Protein AF-A0A3R7W2E5-F1 (afdb_monomer_lite)

Radius of gyration: 15.4 Å; chains: 1; bounding box: 37×18×52 Å

Sequence (101 aa):
ICSNYLQFLWTGSSLFGGLSGVIYGLIGYCMILEMDASYDRYQLPSGLYLFMIVWLILGFMGILELFGFGSVANFAHLGGLVSGIFFAIIYKKIYARFKID

Secondary structure (DSSP, 8-state):
-HHHHHHHHHH-S-----SHHHHHHHHHHHHHHHTSTT---S---HHHHHHHHHHHHHHHTTHHHHTT--S--HHHHHHHHHHHHHHHHHHHHHHHHH---

pLDDT: mean 89.8, std 8.74, range [51.31, 97.81]

Structure (mmCIF, N/CA/C/O backbone):
data_AF-A0A3R7W2E5-F1
#
_entry.id   AF-A0A3R7W2E5-F1
#
loop_
_atom_site.group_PDB
_atom_site.id
_atom_site.type_symbol
_atom_site.label_atom_id
_atom_site.label_alt_id
_atom_site.label_comp_id
_atom_site.label_asym_id
_atom_site.label_entity_id
_atom_site.label_seq_id
_atom_site.pdbx_PDB_ins_code
_atom_site.Cartn_x
_atom_site.Cartn_y
_atom_site.Cartn_z
_atom_site.occupancy
_atom_site.B_iso_or_equiv
_atom_site.auth_seq_id
_atom_site.auth_comp_id
_atom_site.auth_asym_id
_atom_site.auth_atom_id
_atom_site.pdbx_PDB_model_num
ATOM 1 N N . ILE A 1 1 ? 9.072 4.780 1.967 1.00 77.19 1 ILE A N 1
ATOM 2 C CA . ILE A 1 1 ? 10.476 4.292 1.983 1.00 77.19 1 ILE A CA 1
ATOM 3 C C . ILE A 1 1 ? 10.525 2.804 1.653 1.00 77.19 1 ILE A C 1
ATOM 5 O O . ILE A 1 1 ? 11.125 2.462 0.644 1.00 77.19 1 ILE A O 1
ATOM 9 N N . CYS A 1 2 ? 9.842 1.941 2.419 1.00 86.31 2 CYS A N 1
ATOM 10 C CA . CYS A 1 2 ? 9.824 0.488 2.191 1.00 86.31 2 CYS A CA 1
ATOM 11 C C . CYS A 1 2 ? 9.452 0.083 0.752 1.00 86.31 2 CYS A C 1
ATOM 13 O O . CYS A 1 2 ? 10.102 -0.789 0.191 1.00 86.31 2 CYS A O 1
ATOM 15 N N . SER A 1 3 ? 8.479 0.760 0.129 1.00 89.00 3 SER A N 1
ATOM 16 C CA . SER A 1 3 ? 8.093 0.549 -1.276 1.00 89.00 3 SER A CA 1
ATOM 17 C C . SER A 1 3 ? 9.274 0.685 -2.246 1.00 89.00 3 SER A C 1
ATOM 19 O O . SER A 1 3 ? 9.652 -0.262 -2.926 1.00 89.00 3 SER A O 1
ATOM 21 N N . ASN A 1 4 ? 9.896 1.862 -2.281 1.00 90.38 4 ASN A N 1
ATOM 22 C CA . ASN A 1 4 ? 10.972 2.169 -3.222 1.00 90.38 4 ASN A CA 1
ATOM 23 C C . ASN A 1 4 ? 12.229 1.346 -2.919 1.00 90.38 4 ASN A C 1
ATOM 25 O O . ASN A 1 4 ? 12.958 0.986 -3.836 1.00 90.38 4 ASN A O 1
ATOM 29 N N . TYR A 1 5 ? 12.452 1.005 -1.647 1.00 89.56 5 TYR A N 1
ATOM 30 C CA . TYR A 1 5 ? 13.522 0.095 -1.260 1.00 89.56 5 TYR A CA 1
ATOM 31 C C . TYR A 1 5 ? 13.297 -1.318 -1.816 1.00 89.56 5 TYR A C 1
ATOM 33 O O . TYR A 1 5 ? 14.219 -1.896 -2.381 1.00 89.56 5 TYR A O 1
ATOM 41 N N . LEU A 1 6 ? 12.070 -1.851 -1.744 1.00 89.88 6 LEU A N 1
ATOM 42 C CA . LEU A 1 6 ? 11.756 -3.165 -2.315 1.00 89.88 6 LEU A CA 1
ATOM 43 C C . LEU A 1 6 ? 11.929 -3.184 -3.842 1.00 89.88 6 LEU A C 1
ATOM 45 O O . LEU A 1 6 ? 12.467 -4.143 -4.389 1.00 89.88 6 LEU A O 1
ATOM 49 N N . GLN A 1 7 ? 11.540 -2.102 -4.523 1.00 93.12 7 GLN A N 1
ATOM 50 C CA . GLN A 1 7 ? 11.789 -1.942 -5.957 1.00 93.12 7 GLN A CA 1
ATOM 51 C C . GLN A 1 7 ? 13.283 -1.944 -6.289 1.00 93.12 7 GLN A C 1
ATOM 53 O O . GLN A 1 7 ? 13.702 -2.668 -7.194 1.00 93.12 7 GLN A O 1
ATOM 58 N N . PHE A 1 8 ? 14.083 -1.177 -5.544 1.00 91.88 8 PHE A N 1
ATOM 59 C CA . PHE A 1 8 ? 15.534 -1.138 -5.722 1.00 91.88 8 PHE A CA 1
ATOM 60 C C . PHE A 1 8 ? 16.171 -2.517 -5.520 1.00 91.88 8 PHE A C 1
ATOM 62 O O . PHE A 1 8 ? 16.997 -2.932 -6.325 1.00 91.88 8 PHE A O 1
ATOM 69 N N . LEU A 1 9 ? 15.757 -3.256 -4.486 1.00 92.94 9 LEU A N 1
ATOM 70 C CA . LEU A 1 9 ? 16.299 -4.586 -4.205 1.00 92.94 9 LEU A CA 1
ATOM 71 C C . LEU A 1 9 ? 16.061 -5.582 -5.346 1.00 92.94 9 LEU A C 1
ATOM 73 O O . LEU A 1 9 ? 16.932 -6.404 -5.615 1.00 92.94 9 LEU A O 1
ATOM 77 N N . TRP A 1 10 ? 14.903 -5.517 -6.011 1.00 90.69 10 TRP A N 1
ATOM 78 C CA . TRP A 1 10 ? 14.541 -6.504 -7.034 1.00 90.69 10 TRP A CA 1
ATOM 79 C C . TRP A 1 10 ? 14.944 -6.109 -8.457 1.00 90.69 10 TRP A C 1
ATOM 81 O O . TRP A 1 10 ? 15.167 -6.972 -9.301 1.00 90.6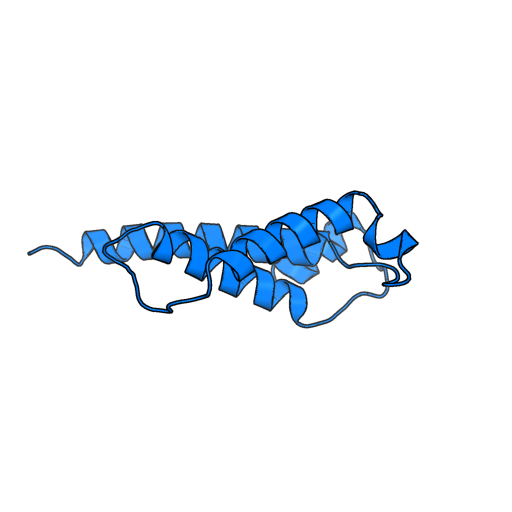9 10 TRP A O 1
ATOM 91 N N . THR A 1 11 ? 15.021 -4.808 -8.742 1.00 89.19 11 THR A N 1
ATOM 92 C CA . THR A 1 11 ? 15.287 -4.293 -10.101 1.00 89.19 11 THR A CA 1
ATOM 93 C C . THR A 1 11 ? 16.608 -3.538 -10.224 1.00 89.19 11 THR A C 1
ATOM 95 O O . THR A 1 11 ? 16.965 -3.095 -11.315 1.00 89.19 11 THR A O 1
ATOM 98 N N . GLY A 1 12 ? 17.351 -3.399 -9.124 1.00 86.12 12 GLY A N 1
ATOM 99 C CA . GLY A 1 12 ? 18.605 -2.659 -9.070 1.00 86.12 12 GLY A CA 1
ATOM 100 C C . GLY A 1 12 ? 18.427 -1.157 -9.299 1.00 86.12 12 GLY A C 1
ATOM 101 O O . GLY A 1 12 ? 17.363 -0.579 -9.067 1.00 86.12 12 GLY A O 1
ATOM 102 N N . SER A 1 13 ? 19.495 -0.522 -9.780 1.00 77.94 13 SER A N 1
ATOM 103 C CA . SER A 1 13 ? 19.625 0.922 -10.034 1.00 77.94 13 SER A CA 1
ATOM 104 C C . SER A 1 13 ? 18.852 1.418 -11.269 1.00 77.94 13 SER A C 1
ATOM 106 O O . SER A 1 13 ? 19.343 2.271 -12.007 1.00 77.94 13 SER A O 1
ATOM 108 N N . SER A 1 14 ? 17.673 0.861 -11.545 1.00 78.69 14 SER A N 1
ATOM 109 C CA . SER A 1 14 ? 16.818 1.318 -12.644 1.00 78.69 14 SER A CA 1
ATOM 110 C C . SER A 1 14 ? 16.192 2.686 -12.327 1.00 78.69 14 SER A C 1
ATOM 112 O O . SER A 1 14 ? 16.039 3.063 -11.164 1.00 78.69 14 SER A O 1
ATOM 114 N N . LEU A 1 15 ? 15.845 3.464 -13.358 1.00 84.81 15 LEU A N 1
ATOM 115 C CA . LEU A 1 15 ? 15.170 4.748 -13.170 1.00 84.81 15 LEU A CA 1
ATOM 116 C C . LEU A 1 15 ? 13.694 4.490 -12.826 1.00 84.81 15 LEU A C 1
ATOM 118 O O . LEU A 1 15 ? 12.887 4.192 -13.703 1.00 84.81 15 LEU A O 1
ATOM 122 N N . PHE A 1 16 ? 13.343 4.593 -11.547 1.00 88.69 16 PHE A N 1
ATOM 123 C CA . PHE A 1 16 ? 11.967 4.482 -11.066 1.00 88.69 16 PHE A CA 1
ATOM 124 C C . PHE A 1 16 ? 11.683 5.551 -10.009 1.00 88.69 16 PHE A C 1
ATOM 126 O O . PHE A 1 16 ? 12.585 6.088 -9.367 1.00 88.69 16 PHE A O 1
ATOM 133 N N . GLY A 1 17 ? 10.408 5.859 -9.796 1.00 84.00 17 GLY A N 1
ATOM 134 C CA . GLY A 1 17 ? 10.009 6.824 -8.782 1.00 84.00 17 G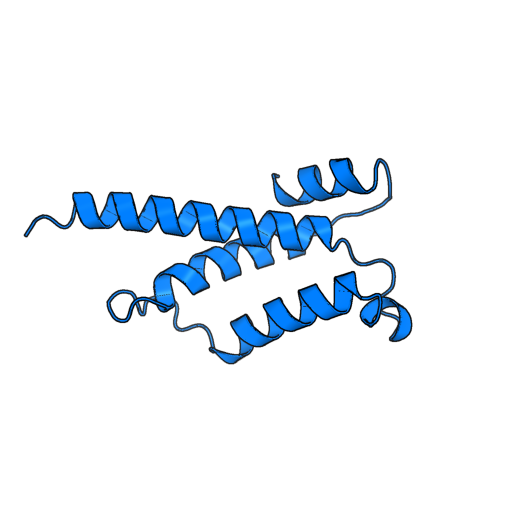LY A CA 1
ATOM 135 C C . GLY A 1 17 ? 8.520 7.125 -8.816 1.00 84.00 17 GLY A C 1
ATOM 136 O O . GLY A 1 17 ? 7.802 6.707 -9.721 1.00 84.00 17 GLY A O 1
ATOM 137 N N . GLY A 1 18 ? 8.056 7.849 -7.801 1.00 88.12 18 GLY A N 1
ATOM 138 C CA . GLY A 1 18 ? 6.666 8.278 -7.679 1.00 88.12 18 GLY A CA 1
ATOM 139 C C . GLY A 1 18 ? 6.036 7.936 -6.331 1.00 88.12 18 GLY A C 1
ATOM 140 O O . GLY A 1 18 ? 6.636 7.283 -5.475 1.00 88.12 18 GLY A O 1
ATOM 141 N N . LEU A 1 19 ? 4.799 8.405 -6.149 1.00 92.81 19 LEU A N 1
ATOM 142 C CA . LEU A 1 19 ? 4.025 8.253 -4.910 1.00 92.81 19 LEU A CA 1
ATOM 143 C C . LEU A 1 19 ? 3.113 7.020 -4.906 1.00 92.81 19 LEU A C 1
ATOM 145 O O . LEU A 1 19 ? 2.533 6.691 -3.877 1.00 92.81 19 LEU A O 1
ATOM 149 N N . SER A 1 20 ? 2.990 6.310 -6.027 1.00 94.56 20 SER A N 1
ATOM 150 C CA . SER A 1 20 ? 2.051 5.191 -6.174 1.00 94.56 20 SER A CA 1
ATOM 151 C C . SER A 1 20 ? 2.301 4.063 -5.166 1.00 94.56 20 SER A C 1
ATOM 153 O O . SER A 1 20 ? 1.348 3.533 -4.608 1.00 94.56 20 SER A O 1
ATOM 155 N N . GLY A 1 21 ? 3.557 3.766 -4.813 1.00 95.81 21 GLY A N 1
ATOM 156 C CA . GLY A 1 21 ? 3.861 2.824 -3.725 1.00 95.81 21 GLY A CA 1
ATOM 157 C C . GLY A 1 21 ? 3.313 3.260 -2.356 1.00 95.81 21 GLY A C 1
ATOM 158 O O . GLY A 1 21 ? 2.898 2.422 -1.562 1.00 95.81 21 GLY A O 1
ATOM 159 N N . VAL A 1 22 ? 3.247 4.566 -2.077 1.00 96.31 22 VAL A N 1
ATOM 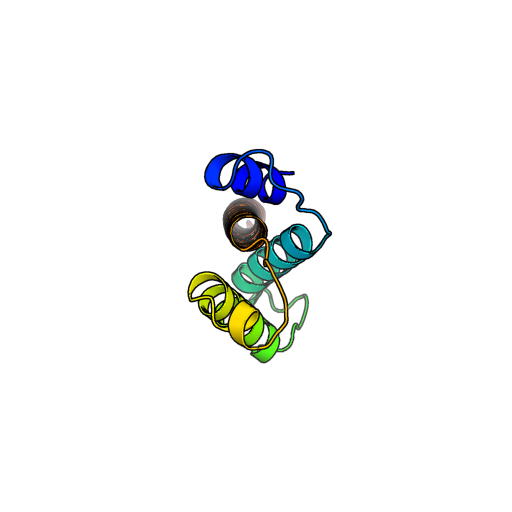160 C CA . VAL A 1 22 ? 2.627 5.091 -0.845 1.00 96.31 22 VAL A CA 1
ATOM 161 C C . VAL A 1 22 ? 1.110 4.913 -0.891 1.00 96.31 22 VAL A C 1
ATOM 163 O O . VAL A 1 22 ? 0.519 4.497 0.102 1.00 96.31 22 VAL A O 1
ATOM 166 N N . ILE A 1 23 ? 0.492 5.155 -2.050 1.00 96.44 23 ILE A N 1
ATOM 167 C CA . ILE A 1 23 ? -0.949 4.954 -2.261 1.00 96.44 23 ILE A CA 1
ATOM 168 C C . ILE A 1 23 ? -1.341 3.488 -2.052 1.00 96.44 23 ILE A C 1
ATOM 170 O O . ILE A 1 23 ? -2.292 3.217 -1.322 1.00 96.44 23 ILE A O 1
ATOM 174 N N . TYR A 1 24 ? -0.566 2.539 -2.586 1.00 97.62 24 TYR A N 1
ATOM 175 C CA . TYR A 1 24 ? -0.774 1.113 -2.312 1.00 97.62 24 TYR A CA 1
ATOM 176 C C . TYR A 1 24 ? -0.670 0.784 -0.816 1.00 97.62 24 TYR A C 1
ATOM 178 O O . TYR A 1 24 ? -1.437 -0.037 -0.320 1.00 97.62 24 TYR A O 1
ATOM 186 N N . GLY A 1 25 ? 0.225 1.447 -0.077 1.00 97.25 25 GLY A N 1
ATOM 187 C CA . GLY A 1 25 ? 0.302 1.303 1.379 1.00 97.25 25 GLY A CA 1
ATOM 188 C C . GLY A 1 25 ? -0.916 1.849 2.117 1.00 97.25 25 GLY A C 1
ATOM 189 O O . GLY A 1 25 ? -1.441 1.175 3.000 1.00 97.25 25 GLY A O 1
ATOM 190 N N . LEU A 1 26 ? -1.417 3.025 1.734 1.00 96.12 26 LEU A N 1
ATOM 191 C CA . LEU A 1 26 ? -2.644 3.575 2.315 1.00 96.12 26 LEU A CA 1
ATOM 192 C C . LEU A 1 26 ? -3.844 2.660 2.044 1.00 96.12 26 LEU A C 1
ATOM 194 O O . LEU A 1 26 ? -4.620 2.369 2.949 1.00 96.12 26 LEU A O 1
ATOM 198 N N . ILE A 1 27 ? -3.963 2.161 0.816 1.00 96.19 27 ILE A N 1
ATOM 199 C CA . ILE A 1 27 ? -5.075 1.297 0.414 1.00 96.19 27 ILE A CA 1
ATOM 200 C C . ILE A 1 27 ? -4.989 -0.064 1.101 1.00 96.19 27 ILE A C 1
ATOM 202 O O . ILE A 1 27 ? -5.998 -0.528 1.622 1.00 96.19 27 ILE A O 1
ATOM 206 N N . GLY A 1 28 ? -3.797 -0.660 1.203 1.00 96.50 28 GLY A N 1
ATOM 207 C CA . GLY A 1 28 ? -3.587 -1.881 1.986 1.00 96.50 28 GLY A CA 1
ATOM 208 C C . GLY A 1 28 ? -3.949 -1.710 3.459 1.00 96.50 28 GLY A C 1
ATOM 209 O O . GLY A 1 28 ? -4.537 -2.609 4.055 1.00 96.50 28 GLY A O 1
ATOM 210 N N . TYR A 1 29 ? -3.648 -0.542 4.032 1.00 95.75 29 TYR A N 1
ATOM 211 C CA . TYR A 1 29 ? -4.033 -0.216 5.400 1.00 95.75 29 TYR A CA 1
ATOM 212 C C . TYR A 1 29 ? -5.555 -0.115 5.558 1.00 95.75 29 TYR A C 1
ATOM 214 O O . TYR A 1 29 ? -6.131 -0.827 6.382 1.00 95.75 29 TYR A O 1
ATOM 222 N N . CYS A 1 30 ? -6.214 0.724 4.750 1.00 94.94 30 CYS A N 1
ATOM 223 C CA . CYS A 1 30 ? -7.661 0.918 4.837 1.00 94.94 30 CYS A CA 1
ATOM 224 C C . CYS A 1 30 ? -8.425 -0.382 4.563 1.00 94.94 30 CYS A C 1
ATOM 226 O O . CYS A 1 30 ? -9.359 -0.684 5.293 1.00 94.94 30 CYS A O 1
ATOM 228 N N . MET A 1 31 ? -7.983 -1.181 3.586 1.00 94.38 31 MET A N 1
ATOM 229 C CA . MET A 1 31 ? -8.610 -2.459 3.232 1.00 94.38 31 MET A CA 1
ATOM 230 C C . MET A 1 31 ? -8.736 -3.390 4.442 1.00 94.38 31 MET A C 1
ATOM 232 O O . MET A 1 31 ? -9.805 -3.923 4.706 1.00 94.38 31 MET A O 1
ATOM 236 N N . ILE A 1 32 ? -7.660 -3.567 5.215 1.00 93.94 32 ILE A N 1
ATOM 237 C CA . ILE A 1 32 ? -7.667 -4.462 6.384 1.00 93.94 32 ILE A CA 1
ATOM 238 C C . ILE A 1 32 ? -8.548 -3.935 7.519 1.00 93.94 32 ILE A C 1
ATOM 240 O O . ILE A 1 32 ? -9.117 -4.731 8.271 1.00 93.94 32 ILE A O 1
ATOM 244 N N . LEU A 1 33 ? -8.637 -2.613 7.675 1.00 91.88 33 LEU A N 1
ATOM 245 C CA . LEU A 1 33 ? -9.532 -2.020 8.662 1.00 91.88 33 LEU A CA 1
ATOM 246 C C . LEU A 1 33 ? -10.990 -2.207 8.250 1.00 91.88 33 LEU A C 1
ATOM 248 O O . LEU A 1 33 ? -11.756 -2.740 9.038 1.00 91.88 33 LEU A O 1
ATOM 252 N N . GLU A 1 34 ? -11.346 -1.871 7.014 1.00 90.50 34 GLU A N 1
ATOM 253 C CA . GLU A 1 34 ? -12.736 -1.902 6.536 1.00 90.50 34 GLU A CA 1
ATOM 254 C C . GLU A 1 34 ? -13.278 -3.316 6.285 1.00 90.50 34 GLU A C 1
ATOM 256 O O . GLU A 1 34 ? -14.487 -3.518 6.245 1.00 90.50 34 GLU A O 1
ATOM 261 N N . MET A 1 35 ? -12.410 -4.332 6.192 1.00 85.31 35 MET A N 1
ATOM 262 C CA . MET A 1 35 ? -12.833 -5.742 6.245 1.00 85.31 35 MET A CA 1
ATOM 263 C C . MET A 1 35 ? -13.463 -6.139 7.591 1.00 85.31 35 MET A C 1
ATOM 265 O O . MET A 1 35 ? -14.057 -7.210 7.706 1.00 85.31 35 MET A O 1
ATOM 269 N N . ASP A 1 36 ? -13.313 -5.311 8.621 1.00 83.19 36 ASP A N 1
ATOM 270 C CA . ASP A 1 36 ? -13.971 -5.473 9.907 1.00 83.19 36 ASP A CA 1
ATOM 271 C C . ASP A 1 36 ? -15.157 -4.519 9.991 1.00 83.19 36 ASP A C 1
ATOM 273 O O . ASP A 1 36 ? -14.980 -3.304 9.993 1.00 83.19 36 ASP A O 1
ATOM 277 N N . ALA A 1 37 ? -16.370 -5.066 10.097 1.00 70.75 37 ALA A N 1
ATOM 278 C CA . ALA A 1 37 ? -17.604 -4.281 10.126 1.00 70.75 37 ALA A CA 1
ATOM 279 C C . ALA A 1 37 ? -17.649 -3.255 11.278 1.00 70.75 37 ALA A C 1
ATOM 281 O O . ALA A 1 37 ? -18.411 -2.294 11.221 1.00 70.75 37 ALA A O 1
ATOM 282 N N . SER A 1 38 ? -16.827 -3.433 12.321 1.00 72.69 38 SER A N 1
ATOM 283 C CA . SER A 1 38 ? -16.696 -2.461 13.413 1.00 72.69 38 SER A CA 1
ATOM 284 C C . SER A 1 38 ? -15.802 -1.254 13.078 1.00 72.69 38 SER A C 1
ATOM 286 O O . SER A 1 38 ? -15.743 -0.300 13.858 1.00 72.69 38 SER A O 1
ATOM 288 N N . TYR A 1 39 ? -15.125 -1.277 11.926 1.00 70.75 39 TYR A N 1
ATOM 289 C CA . TYR A 1 39 ? -14.176 -0.276 11.435 1.00 70.75 39 TYR A CA 1
ATOM 290 C C . TYR A 1 39 ? -14.568 0.257 10.047 1.00 70.75 39 TYR A C 1
ATOM 292 O O . TYR A 1 39 ? -13.740 0.353 9.145 1.00 70.75 39 TYR A O 1
ATOM 300 N N . ASP A 1 40 ? -15.816 0.692 9.889 1.00 74.75 40 ASP A N 1
ATOM 301 C CA . ASP A 1 40 ? -16.251 1.438 8.703 1.00 74.75 40 ASP A CA 1
ATOM 302 C C . ASP A 1 40 ? -15.967 2.944 8.863 1.00 74.75 40 ASP A C 1
ATOM 304 O O . ASP A 1 40 ? -16.843 3.745 9.195 1.00 74.75 40 ASP A O 1
ATOM 308 N N . ARG A 1 41 ? -14.686 3.325 8.749 1.00 81.19 41 ARG A N 1
ATOM 309 C CA . ARG A 1 41 ? -14.239 4.709 9.002 1.00 81.19 41 ARG A CA 1
ATOM 310 C C . ARG A 1 41 ? -13.972 5.516 7.736 1.00 81.19 41 ARG A C 1
ATOM 312 O O . ARG A 1 41 ? -14.278 6.707 7.738 1.00 81.19 41 ARG A O 1
ATOM 319 N N . TYR A 1 42 ? -13.320 4.935 6.727 1.00 87.19 42 TYR A N 1
ATOM 320 C CA . TYR A 1 42 ? -12.833 5.699 5.571 1.00 87.19 42 TYR A CA 1
ATOM 321 C C . TYR A 1 42 ? -13.744 5.576 4.345 1.00 87.19 42 TYR A C 1
ATOM 323 O O . TYR A 1 42 ? -13.614 6.401 3.442 1.00 87.19 42 TYR A O 1
ATOM 331 N N . GLN A 1 43 ? -14.691 4.629 4.359 1.00 88.44 43 GLN A N 1
ATOM 332 C CA . GLN A 1 43 ? -15.758 4.457 3.369 1.00 88.44 43 GLN A CA 1
ATOM 333 C C . GLN A 1 43 ? -15.225 4.457 1.934 1.00 88.44 43 GLN A C 1
ATOM 335 O O . GLN A 1 43 ? -15.800 5.071 1.027 1.00 88.44 43 GLN A O 1
ATOM 340 N N . LEU A 1 44 ? -14.083 3.799 1.720 1.00 90.06 44 LEU A N 1
ATOM 341 C CA . LEU A 1 44 ? -13.528 3.709 0.382 1.00 90.06 44 LEU A CA 1
ATOM 342 C C . LEU A 1 44 ? -14.428 2.806 -0.475 1.00 90.06 44 LEU A C 1
ATOM 344 O O . LEU A 1 44 ? -14.885 1.758 -0.014 1.00 90.06 44 LEU A O 1
ATOM 348 N N . PRO A 1 45 ? -14.686 3.165 -1.746 1.00 91.38 45 PRO A N 1
ATOM 349 C CA . PRO A 1 45 ? -15.464 2.308 -2.627 1.00 91.38 45 PRO A CA 1
ATOM 350 C C . PRO A 1 45 ? -14.816 0.925 -2.723 1.00 91.38 45 PRO A C 1
ATOM 352 O O . PRO A 1 45 ? -13.644 0.820 -3.080 1.00 91.38 45 PRO A O 1
ATOM 355 N N . SER A 1 46 ? -15.572 -0.145 -2.475 1.00 88.44 46 SER A N 1
ATOM 356 C CA . SER A 1 46 ? -15.044 -1.519 -2.514 1.00 88.44 46 SER A CA 1
ATOM 357 C C . SER A 1 46 ? -14.385 -1.869 -3.856 1.00 88.44 46 SER A C 1
ATOM 359 O O . SER A 1 46 ? -13.378 -2.580 -3.908 1.00 88.44 46 SER A O 1
ATOM 361 N N . GLY A 1 47 ? -14.899 -1.287 -4.945 1.00 94.00 47 GLY A N 1
ATOM 362 C CA . GLY A 1 47 ? -14.314 -1.386 -6.280 1.00 94.00 47 GLY A CA 1
ATOM 363 C C . GLY A 1 47 ? -12.883 -0.846 -6.380 1.00 94.00 47 GLY A C 1
ATOM 364 O O . GLY A 1 47 ? -12.121 -1.347 -7.200 1.00 94.00 47 GLY A O 1
ATOM 365 N N . LEU A 1 48 ? -12.479 0.109 -5.535 1.00 94.38 48 LEU A N 1
ATOM 366 C CA . LEU A 1 48 ? -11.113 0.642 -5.511 1.00 94.38 48 LEU A CA 1
ATOM 367 C C . LEU A 1 48 ? -10.106 -0.404 -5.020 1.00 94.38 48 LEU A C 1
ATOM 369 O O . LEU A 1 48 ? -9.033 -0.535 -5.608 1.00 94.38 48 LEU A O 1
ATOM 373 N N . TYR A 1 49 ? -10.450 -1.174 -3.983 1.00 93.94 49 TYR A N 1
ATOM 374 C CA . TYR A 1 49 ? -9.597 -2.260 -3.486 1.00 93.94 49 TYR A CA 1
ATOM 375 C C . TYR A 1 49 ? -9.391 -3.328 -4.553 1.00 93.94 49 TYR A C 1
ATOM 377 O O . TYR A 1 49 ? -8.256 -3.704 -4.852 1.00 93.94 49 TYR A O 1
ATOM 385 N N . LEU A 1 50 ? -10.493 -3.766 -5.169 1.00 95.06 50 LEU A N 1
ATOM 386 C CA . LEU A 1 50 ? -10.455 -4.738 -6.255 1.00 95.06 50 LEU A CA 1
ATOM 387 C C . LEU A 1 50 ? -9.622 -4.215 -7.426 1.00 95.06 50 LEU A C 1
ATOM 389 O O . LEU A 1 50 ? -8.739 -4.919 -7.912 1.00 95.06 50 LEU A O 1
ATOM 393 N N . PHE A 1 51 ? -9.867 -2.971 -7.841 1.00 95.88 51 PHE A N 1
ATOM 394 C CA . PHE A 1 51 ? -9.124 -2.327 -8.915 1.00 95.88 51 PHE A CA 1
ATOM 395 C C . PHE A 1 51 ? -7.624 -2.317 -8.626 1.00 95.88 51 PHE A C 1
ATOM 397 O O . PHE A 1 51 ? -6.850 -2.731 -9.479 1.00 95.88 51 PHE A O 1
ATOM 404 N N . MET A 1 52 ? -7.204 -1.910 -7.427 1.00 96.00 52 MET A N 1
ATOM 405 C CA . MET A 1 52 ? -5.785 -1.845 -7.067 1.00 96.00 52 MET A CA 1
ATOM 406 C C . MET A 1 52 ? -5.113 -3.221 -7.063 1.00 96.00 52 MET A C 1
ATOM 408 O O . MET A 1 52 ? -3.985 -3.352 -7.532 1.00 96.00 52 MET A O 1
ATOM 412 N N . ILE A 1 53 ? -5.797 -4.263 -6.583 1.00 96.44 53 ILE A N 1
ATOM 413 C CA . ILE A 1 53 ? -5.266 -5.634 -6.604 1.00 96.44 53 ILE A CA 1
ATOM 414 C C . ILE A 1 53 ? -5.145 -6.143 -8.044 1.00 96.44 53 ILE A C 1
ATOM 416 O O . ILE A 1 53 ? -4.099 -6.667 -8.428 1.00 96.44 53 ILE A O 1
ATOM 420 N N . VAL A 1 54 ? -6.189 -5.962 -8.858 1.00 96.88 54 VAL A N 1
ATOM 421 C CA . VAL A 1 54 ? -6.175 -6.361 -10.273 1.00 96.88 54 VAL A CA 1
ATOM 422 C C . VAL A 1 54 ? -5.094 -5.597 -11.031 1.00 96.88 54 VAL A C 1
ATOM 424 O O . VAL A 1 54 ? -4.322 -6.207 -11.761 1.00 96.88 54 VAL A O 1
ATOM 427 N N . TRP A 1 55 ? -4.978 -4.287 -10.816 1.00 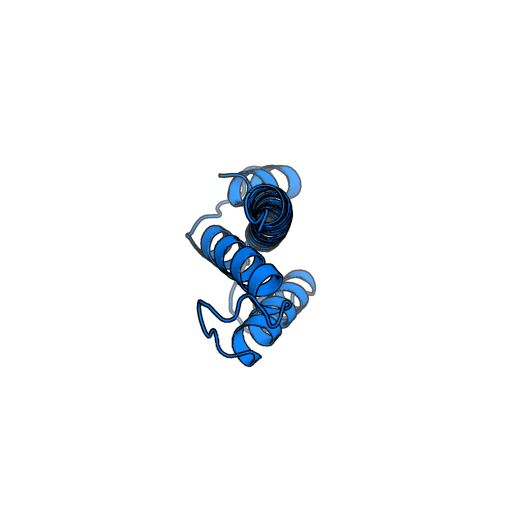95.75 55 TRP A N 1
ATOM 428 C CA . TRP A 1 55 ? -3.959 -3.448 -11.444 1.00 95.75 55 TRP A CA 1
ATOM 429 C C . TRP A 1 55 ? -2.544 -3.933 -11.124 1.00 95.75 55 TRP A C 1
ATOM 431 O O . TRP A 1 55 ? -1.704 -4.009 -12.018 1.00 95.75 55 TRP A O 1
ATOM 441 N N . LEU A 1 56 ? -2.292 -4.332 -9.874 1.00 96.44 56 LEU A N 1
ATOM 442 C CA . LEU A 1 56 ? -1.011 -4.905 -9.465 1.00 96.44 56 LEU A CA 1
ATOM 443 C C . LEU A 1 56 ? -0.711 -6.221 -10.193 1.00 96.44 56 LEU A C 1
ATOM 445 O O . LEU A 1 56 ? 0.396 -6.405 -10.697 1.00 96.44 56 LEU A O 1
ATOM 449 N N . ILE A 1 57 ? -1.696 -7.119 -10.279 1.00 97.44 57 ILE A N 1
ATOM 450 C CA . ILE A 1 57 ? -1.558 -8.405 -10.980 1.00 97.44 57 ILE A CA 1
ATOM 451 C C . ILE A 1 57 ? -1.273 -8.171 -12.467 1.00 97.44 57 ILE A C 1
ATOM 453 O O . ILE A 1 57 ? -0.311 -8.723 -12.999 1.00 97.44 57 ILE A O 1
ATOM 457 N N . LEU A 1 58 ? -2.056 -7.311 -13.126 1.00 96.25 58 LEU A N 1
ATOM 458 C CA . LEU A 1 58 ? -1.851 -6.944 -14.530 1.00 96.25 58 LEU A CA 1
ATOM 459 C C . LEU A 1 58 ? -0.466 -6.327 -14.761 1.00 96.25 58 LEU A C 1
ATOM 461 O O . LEU A 1 58 ? 0.164 -6.596 -15.785 1.00 96.25 58 LEU A O 1
ATOM 465 N N . GLY A 1 59 ? 0.018 -5.534 -13.802 1.00 94.94 59 GLY A N 1
ATOM 466 C CA . GLY A 1 59 ? 1.364 -4.976 -13.808 1.00 94.94 59 GLY A CA 1
ATOM 467 C C . GLY A 1 59 ? 2.438 -6.061 -13.803 1.00 94.94 59 GLY A C 1
ATOM 468 O O . GLY A 1 59 ? 3.307 -6.055 -14.674 1.00 94.94 59 GLY A O 1
ATOM 469 N N . PHE A 1 60 ? 2.361 -7.026 -12.882 1.00 94.81 60 PHE A N 1
ATOM 470 C CA . PHE A 1 60 ? 3.311 -8.146 -12.828 1.00 94.81 60 PHE A CA 1
ATOM 471 C C . PHE A 1 60 ? 3.226 -9.086 -14.036 1.00 94.81 60 PHE A C 1
ATOM 473 O O . PHE A 1 60 ? 4.231 -9.684 -14.406 1.00 94.81 60 PHE A O 1
ATOM 480 N N . MET A 1 61 ? 2.057 -9.197 -14.671 1.00 95.12 61 MET A N 1
ATOM 481 C CA . MET A 1 61 ? 1.883 -9.958 -15.912 1.00 95.12 61 MET A CA 1
ATOM 482 C C . MET A 1 61 ? 2.440 -9.241 -17.155 1.00 95.12 61 MET A C 1
ATOM 484 O O . MET A 1 61 ? 2.392 -9.809 -18.243 1.00 95.12 61 MET A O 1
ATOM 488 N N . GLY A 1 62 ? 2.916 -7.995 -17.034 1.00 92.44 62 GLY A N 1
ATOM 489 C CA . GLY A 1 62 ? 3.382 -7.189 -18.170 1.00 92.44 62 GLY A CA 1
ATOM 490 C C . GLY A 1 62 ? 2.255 -6.673 -19.072 1.00 92.44 62 GLY A C 1
ATOM 491 O O . GLY A 1 62 ? 2.511 -6.018 -20.077 1.00 92.44 62 GLY A O 1
ATOM 492 N N . ILE A 1 63 ? 0.989 -6.911 -18.712 1.00 94.69 63 ILE A N 1
ATOM 493 C CA . ILE A 1 63 ? -0.169 -6.506 -19.517 1.00 94.69 63 ILE A CA 1
ATOM 494 C C . ILE A 1 63 ? -0.232 -4.980 -19.632 1.00 94.69 63 ILE A C 1
ATOM 496 O O . ILE A 1 63 ? -0.493 -4.451 -20.706 1.00 94.69 63 ILE A O 1
ATOM 500 N N . LEU A 1 64 ? 0.052 -4.258 -18.546 1.00 92.75 64 LEU A N 1
ATOM 501 C CA . LEU A 1 64 ? 0.044 -2.791 -18.562 1.00 92.75 64 LEU A CA 1
ATOM 502 C C . LEU A 1 64 ? 1.105 -2.211 -19.508 1.00 92.75 64 LEU A C 1
ATOM 504 O O . LEU A 1 64 ? 0.858 -1.203 -20.168 1.00 92.75 64 LEU A O 1
ATOM 508 N N . GLU A 1 65 ? 2.257 -2.870 -19.624 1.00 89.44 65 GLU A N 1
ATOM 509 C CA . GLU A 1 65 ? 3.300 -2.481 -20.572 1.00 89.44 65 GLU A CA 1
ATOM 510 C C . GLU A 1 65 ? 2.815 -2.648 -22.020 1.00 89.44 65 GLU A C 1
ATOM 512 O O . GLU A 1 65 ? 2.977 -1.729 -22.823 1.00 89.44 65 GLU A O 1
ATOM 517 N N . LEU A 1 66 ? 2.110 -3.749 -22.326 1.00 90.31 66 LEU A N 1
ATOM 518 C CA . LEU A 1 66 ? 1.495 -3.988 -23.643 1.00 90.31 66 LEU A CA 1
ATOM 519 C C . LEU A 1 66 ? 0.458 -2.918 -24.025 1.00 90.31 66 LEU A C 1
ATOM 521 O O . LEU A 1 66 ? 0.324 -2.588 -25.201 1.00 90.31 66 LEU A O 1
ATOM 525 N N . PHE A 1 67 ? -0.256 -2.357 -23.045 1.00 90.62 67 PHE A N 1
ATOM 526 C CA . PHE A 1 67 ? -1.218 -1.265 -23.249 1.00 90.62 67 PHE A CA 1
ATOM 527 C C . PHE A 1 67 ? -0.578 0.135 -23.296 1.00 90.62 67 PHE A C 1
ATOM 529 O O . PHE A 1 67 ? -1.295 1.129 -23.401 1.00 90.62 67 PHE A O 1
ATOM 536 N N . GLY A 1 68 ? 0.754 0.239 -23.239 1.00 88.38 68 GLY A N 1
ATOM 537 C CA . GLY A 1 68 ? 1.472 1.508 -23.389 1.00 88.38 68 GLY A CA 1
ATOM 538 C C . GLY A 1 68 ? 1.671 2.300 -22.095 1.00 88.38 68 GLY A C 1
ATOM 539 O O . GLY A 1 68 ? 2.062 3.464 -22.155 1.00 88.38 68 GLY A O 1
ATOM 540 N N . PHE A 1 69 ? 1.458 1.694 -20.921 1.00 83.75 69 PHE A N 1
ATOM 541 C CA . PHE A 1 69 ? 1.735 2.350 -19.632 1.00 83.75 69 PHE A CA 1
ATOM 542 C C . PHE A 1 69 ? 3.231 2.376 -19.262 1.00 83.75 69 PHE A C 1
ATOM 544 O O . PHE A 1 69 ? 3.603 2.983 -18.257 1.00 83.75 69 PHE A O 1
ATOM 551 N N . GLY A 1 70 ? 4.092 1.760 -20.078 1.00 83.56 70 GLY A N 1
ATOM 552 C CA . GLY A 1 70 ? 5.539 1.715 -19.868 1.00 83.56 70 GLY A CA 1
ATOM 553 C C . GLY A 1 70 ? 5.958 0.815 -18.701 1.00 83.56 70 GLY A C 1
ATOM 554 O O . GLY A 1 70 ? 5.185 -0.012 -18.219 1.00 83.56 70 GLY A O 1
ATOM 555 N N . SER A 1 71 ? 7.207 0.975 -18.253 1.00 84.00 71 SER A N 1
ATOM 556 C CA . SER A 1 71 ? 7.764 0.188 -17.147 1.00 84.00 71 SER A CA 1
ATOM 557 C C . SER A 1 71 ? 7.145 0.614 -15.815 1.00 84.00 71 SER A C 1
ATOM 559 O O . SER A 1 71 ? 7.435 1.686 -15.276 1.00 84.00 71 SER A O 1
ATOM 561 N N . VAL A 1 72 ? 6.263 -0.231 -15.283 1.00 88.62 72 VAL A N 1
ATOM 562 C CA . VAL A 1 72 ? 5.598 -0.008 -13.998 1.00 88.62 72 VAL A CA 1
ATOM 563 C C . VAL A 1 72 ? 6.471 -0.542 -12.860 1.00 88.62 72 VAL A C 1
ATOM 565 O O . VAL A 1 72 ? 6.917 -1.688 -12.872 1.00 88.62 72 VAL A O 1
ATOM 568 N N . ALA A 1 73 ? 6.672 0.273 -11.821 1.00 92.88 73 ALA A N 1
ATOM 569 C CA . ALA A 1 73 ? 7.403 -0.104 -10.609 1.00 92.88 73 ALA A CA 1
ATOM 570 C C . ALA A 1 73 ? 6.575 -1.036 -9.692 1.00 92.88 73 ALA A C 1
ATOM 572 O O . ALA A 1 73 ? 6.202 -0.672 -8.573 1.00 92.88 73 ALA A O 1
ATOM 573 N N . ASN A 1 74 ? 6.268 -2.244 -10.172 1.00 95.12 74 ASN A N 1
ATOM 574 C CA . ASN A 1 74 ? 5.357 -3.188 -9.513 1.00 95.12 74 ASN A CA 1
ATOM 575 C C . ASN A 1 74 ? 5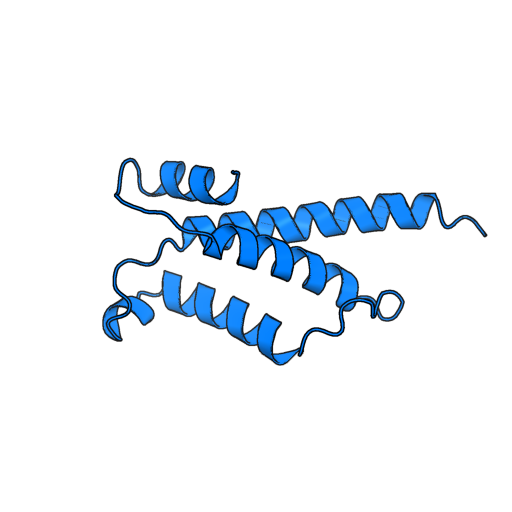.840 -3.634 -8.122 1.00 95.12 74 ASN A C 1
ATOM 577 O O . ASN A 1 74 ? 5.031 -3.807 -7.210 1.00 95.12 74 ASN A O 1
ATOM 581 N N . PHE A 1 75 ? 7.154 -3.767 -7.908 1.00 95.50 75 PHE A N 1
ATOM 582 C CA . PHE A 1 75 ? 7.697 -4.100 -6.586 1.00 95.50 75 PHE A CA 1
ATOM 583 C C . PHE A 1 75 ? 7.533 -2.945 -5.594 1.00 95.50 75 PHE A C 1
ATOM 585 O O . PHE A 1 75 ? 7.322 -3.193 -4.406 1.00 95.50 75 PHE A O 1
ATOM 592 N N . ALA A 1 76 ? 7.536 -1.690 -6.057 1.00 96.06 76 ALA A N 1
ATOM 593 C CA . ALA A 1 76 ? 7.194 -0.557 -5.200 1.00 96.06 76 ALA A CA 1
ATOM 594 C C . ALA A 1 76 ? 5.731 -0.620 -4.744 1.00 96.06 76 ALA A C 1
ATOM 596 O O . ALA A 1 76 ? 5.440 -0.375 -3.571 1.00 96.06 76 ALA A O 1
ATOM 597 N N . HIS A 1 77 ? 4.815 -0.969 -5.648 1.00 97.25 77 HIS A N 1
ATOM 598 C CA . HIS A 1 77 ? 3.392 -1.134 -5.331 1.00 97.25 77 HIS A CA 1
ATOM 599 C C . HIS A 1 77 ? 3.159 -2.287 -4.361 1.00 97.25 77 HIS A C 1
ATOM 601 O O . HIS A 1 77 ? 2.528 -2.089 -3.324 1.00 97.25 77 HIS A O 1
ATOM 607 N N . LEU A 1 78 ? 3.749 -3.453 -4.636 1.00 97.25 78 LEU A N 1
ATOM 608 C CA . LEU A 1 78 ? 3.670 -4.625 -3.764 1.00 97.25 78 LEU A CA 1
ATOM 609 C C . LEU A 1 78 ? 4.233 -4.331 -2.368 1.00 97.25 78 LEU A C 1
ATOM 611 O O . LEU A 1 78 ? 3.583 -4.615 -1.363 1.00 97.25 78 LEU A O 1
ATOM 615 N N . GLY A 1 79 ? 5.415 -3.714 -2.296 1.00 96.44 79 GLY A N 1
ATOM 616 C CA . GLY A 1 79 ? 6.044 -3.352 -1.027 1.00 96.44 79 GLY A CA 1
ATOM 617 C C . GLY A 1 79 ? 5.224 -2.339 -0.236 1.00 96.44 79 GLY A C 1
ATOM 618 O O . GLY A 1 79 ? 5.109 -2.455 0.985 1.00 96.44 79 GLY A O 1
ATOM 619 N N . GLY A 1 80 ? 4.606 -1.381 -0.932 1.00 97.81 80 GLY A N 1
ATOM 620 C CA . GLY A 1 80 ? 3.613 -0.475 -0.365 1.00 97.81 80 GLY A CA 1
ATOM 621 C C . GLY A 1 80 ? 2.449 -1.228 0.270 1.00 97.81 80 GLY A C 1
ATOM 622 O O . GLY A 1 80 ? 2.238 -1.116 1.477 1.00 97.81 80 GLY A O 1
ATOM 623 N N . LEU A 1 81 ? 1.753 -2.040 -0.530 1.00 97.81 81 LEU A N 1
ATOM 624 C CA . LEU A 1 81 ? 0.570 -2.806 -0.127 1.00 97.81 81 LEU A CA 1
ATOM 625 C C . LEU A 1 81 ? 0.837 -3.683 1.099 1.00 97.81 81 LEU A C 1
ATOM 627 O O . LEU A 1 81 ? 0.108 -3.602 2.088 1.00 97.81 81 LEU A O 1
ATOM 631 N N . VAL A 1 82 ? 1.915 -4.470 1.063 1.00 97.56 82 VAL A N 1
ATOM 632 C CA . VAL A 1 82 ? 2.303 -5.363 2.165 1.00 97.56 82 VAL A CA 1
ATOM 633 C C . VAL A 1 82 ? 2.628 -4.568 3.430 1.00 97.56 82 VAL A C 1
ATOM 635 O O . VAL A 1 82 ? 2.189 -4.946 4.516 1.00 97.56 82 VAL A O 1
ATOM 638 N N . SER A 1 83 ? 3.335 -3.439 3.304 1.00 97.69 83 SER A N 1
ATOM 639 C CA . SER A 1 83 ? 3.635 -2.569 4.452 1.00 97.69 83 SER A CA 1
ATOM 640 C C . SER A 1 83 ? 2.357 -2.011 5.087 1.00 97.69 83 SER A C 1
ATOM 642 O O . SER A 1 83 ? 2.233 -2.002 6.311 1.00 97.69 83 SER A O 1
ATOM 644 N N . GLY A 1 84 ? 1.394 -1.582 4.265 1.00 97.12 84 GLY A N 1
ATOM 645 C CA . GLY A 1 84 ? 0.094 -1.081 4.715 1.00 97.12 84 GLY A CA 1
ATOM 646 C C . GLY A 1 84 ? -0.732 -2.130 5.452 1.00 97.12 84 GLY A C 1
ATOM 647 O O . GLY A 1 84 ? -1.206 -1.878 6.561 1.00 97.12 84 GLY A O 1
ATOM 648 N N . ILE A 1 85 ? -0.837 -3.330 4.873 1.00 96.88 85 ILE A N 1
ATOM 649 C CA . ILE A 1 85 ? -1.520 -4.481 5.483 1.00 96.88 85 ILE A CA 1
ATOM 650 C C . ILE A 1 85 ? -0.893 -4.817 6.839 1.00 96.88 85 ILE A C 1
ATOM 652 O O . ILE A 1 85 ? -1.596 -4.953 7.841 1.00 96.88 85 ILE A O 1
ATOM 656 N N . PHE A 1 86 ? 0.437 -4.917 6.891 1.00 97.38 86 PHE A N 1
ATOM 657 C CA . PHE A 1 86 ? 1.151 -5.240 8.123 1.00 97.38 86 PHE A CA 1
ATOM 658 C C . PHE A 1 86 ? 0.928 -4.177 9.206 1.00 97.38 86 PHE A C 1
ATOM 660 O O . PHE A 1 86 ? 0.642 -4.511 10.359 1.00 97.38 86 PHE A O 1
ATOM 667 N N . PHE A 1 87 ? 0.980 -2.897 8.827 1.00 96.56 87 PHE A N 1
ATOM 668 C CA . PHE A 1 87 ? 0.708 -1.793 9.740 1.00 96.56 87 PHE A CA 1
ATOM 669 C C . PHE A 1 87 ? -0.735 -1.816 10.265 1.00 96.56 87 PHE A C 1
ATOM 671 O O . PHE A 1 87 ? -0.943 -1.638 11.464 1.00 96.56 87 PHE A O 1
ATOM 678 N N . ALA A 1 88 ? -1.725 -2.119 9.418 1.00 94.88 88 ALA A N 1
ATOM 679 C CA . ALA A 1 88 ? -3.119 -2.249 9.847 1.00 94.88 88 ALA A CA 1
ATOM 680 C C . ALA A 1 88 ? -3.319 -3.398 10.841 1.00 94.88 88 ALA A C 1
ATOM 682 O O . ALA A 1 88 ? -4.010 -3.227 11.843 1.00 94.88 88 ALA A O 1
ATOM 683 N N . ILE A 1 89 ? -2.675 -4.549 10.623 1.00 94.31 89 ILE A N 1
ATOM 684 C CA . ILE A 1 89 ? -2.737 -5.680 11.562 1.00 94.31 89 ILE A CA 1
ATOM 685 C C . ILE A 1 89 ? -2.168 -5.282 12.931 1.00 94.31 89 ILE A C 1
ATOM 687 O O . ILE A 1 89 ? -2.770 -5.596 13.962 1.00 94.31 89 ILE A O 1
ATOM 691 N N . ILE A 1 90 ? -1.030 -4.578 12.959 1.00 94.94 90 ILE A N 1
ATOM 692 C CA . ILE A 1 90 ? -0.445 -4.057 14.204 1.00 94.94 90 ILE A CA 1
ATOM 693 C C . ILE A 1 90 ? -1.405 -3.069 14.867 1.00 94.94 90 ILE A C 1
ATOM 695 O O . ILE A 1 90 ? -1.706 -3.217 16.052 1.00 94.94 90 ILE A O 1
ATOM 699 N N . TYR A 1 91 ? -1.920 -2.102 14.105 1.00 92.75 91 TYR A N 1
ATOM 700 C CA . TYR A 1 91 ? -2.855 -1.097 14.600 1.00 92.75 91 TYR A CA 1
ATOM 701 C C . TYR A 1 91 ? -4.094 -1.738 15.229 1.00 92.75 91 TYR A C 1
ATOM 703 O O 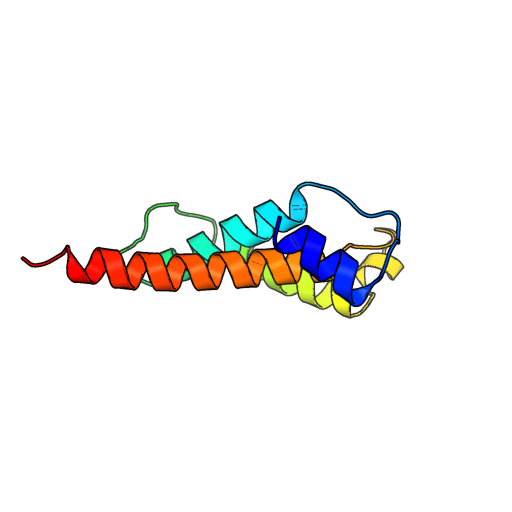. TYR A 1 91 ? -4.425 -1.421 16.370 1.00 92.75 91 TYR A O 1
ATOM 711 N N . LYS A 1 92 ? -4.731 -2.697 14.544 1.00 89.56 92 LYS A N 1
ATOM 712 C CA . LYS A 1 92 ? -5.894 -3.425 15.074 1.00 89.56 92 LYS A CA 1
ATOM 713 C C . LYS A 1 92 ? -5.570 -4.151 16.372 1.00 89.56 92 LYS A C 1
ATOM 715 O O . LYS A 1 92 ? -6.333 -4.048 17.326 1.00 89.56 92 LYS A O 1
ATOM 720 N N . LYS A 1 93 ? -4.435 -4.859 16.439 1.00 88.75 93 LYS A N 1
ATOM 721 C CA . LYS A 1 93 ? -4.015 -5.569 17.662 1.00 88.75 93 LYS A CA 1
ATOM 722 C C . LYS A 1 93 ? -3.795 -4.617 18.835 1.00 88.75 93 LYS A C 1
ATOM 724 O O . LYS A 1 93 ? -4.153 -4.952 19.960 1.00 88.75 93 LYS A O 1
ATOM 729 N N . ILE A 1 94 ? -3.200 -3.453 18.583 1.00 90.00 94 ILE A N 1
ATOM 730 C CA . ILE A 1 94 ? -2.980 -2.427 19.606 1.00 90.00 94 ILE A CA 1
ATOM 731 C C . ILE A 1 94 ? -4.319 -1.826 20.039 1.00 90.00 94 ILE A C 1
ATOM 733 O O . ILE A 1 94 ? -4.608 -1.789 21.229 1.00 90.00 94 ILE A O 1
ATOM 737 N N . TYR A 1 95 ? -5.164 -1.409 19.096 1.00 85.12 95 TYR A N 1
ATOM 738 C CA . TYR A 1 95 ? -6.454 -0.799 19.410 1.00 85.12 95 TYR A CA 1
ATOM 739 C C . TYR A 1 95 ? -7.371 -1.760 20.173 1.00 85.12 95 TYR A C 1
ATOM 741 O O . TYR A 1 95 ? -7.944 -1.370 21.182 1.00 85.12 95 TYR A O 1
ATOM 749 N N . ALA A 1 96 ? -7.454 -3.028 19.761 1.00 80.31 96 ALA A N 1
ATOM 750 C CA . ALA A 1 96 ? -8.234 -4.045 20.467 1.00 80.31 96 ALA A CA 1
ATOM 751 C C . ALA A 1 96 ? -7.750 -4.276 21.910 1.00 80.31 96 ALA A C 1
ATOM 753 O O . ALA A 1 96 ? -8.551 -4.606 22.772 1.00 80.31 96 ALA A O 1
ATOM 754 N N . ARG A 1 97 ? -6.454 -4.075 22.194 1.00 76.31 97 ARG A N 1
ATOM 755 C CA . ARG A 1 97 ? -5.907 -4.155 23.560 1.00 76.31 97 ARG A CA 1
ATOM 756 C C . ARG A 1 97 ? -6.260 -2.964 24.444 1.00 76.31 97 ARG A C 1
ATOM 758 O O . ARG A 1 97 ? -6.206 -3.110 25.656 1.00 76.31 97 ARG A O 1
ATOM 765 N N . PHE A 1 98 ? -6.548 -1.803 23.862 1.00 76.62 98 PHE A N 1
ATOM 766 C CA . PHE A 1 98 ? -6.928 -0.596 24.605 1.00 76.62 98 PHE A CA 1
ATOM 767 C C . PHE A 1 98 ? -8.438 -0.360 24.624 1.00 76.62 98 PHE A C 1
ATOM 769 O O . PHE A 1 98 ? -8.925 0.375 25.475 1.00 76.62 98 PHE A O 1
ATOM 776 N N . LYS A 1 99 ? -9.181 -1.023 23.734 1.00 68.00 99 LYS A N 1
ATOM 777 C CA . LYS A 1 99 ? -10.630 -1.195 23.818 1.00 68.00 99 LYS A CA 1
ATOM 778 C C . LYS A 1 99 ? -10.946 -2.287 24.856 1.00 68.00 99 LYS A C 1
ATOM 780 O O . LYS A 1 99 ? -11.441 -3.356 24.520 1.00 68.00 99 LYS A O 1
ATOM 785 N N . ILE A 1 100 ? -10.512 -2.051 26.093 1.00 52.56 100 ILE A N 1
ATOM 786 C CA . ILE A 1 100 ? -10.988 -2.766 27.278 1.00 52.56 100 ILE A CA 1
ATOM 787 C C . ILE A 1 100 ? -12.183 -1.942 27.745 1.00 52.56 100 ILE A C 1
ATOM 789 O O . ILE A 1 100 ? -11.995 -0.823 28.226 1.00 52.56 100 ILE A O 1
ATOM 793 N N . ASP A 1 101 ? -13.376 -2.469 27.495 1.00 51.31 101 ASP A N 1
ATOM 794 C CA . ASP A 1 101 ? -14.617 -1.987 28.099 1.00 51.31 101 ASP A CA 1
ATOM 795 C C . ASP A 1 101 ? -14.660 -2.384 29.587 1.00 51.31 101 ASP A C 1
ATOM 797 O O . ASP A 1 101 ? -14.177 -3.498 29.918 1.00 51.31 101 ASP A O 1
#

Foldseek 3Di:
DQLVVQLCVVPNPDDDDDCLLQVLLQLLQLVLQVVDVVRCDPVPPPVVNVCLVVVLVCLVVCVCVVVPVNNDSSSSSVSSNVNNNVVNVVVVVVVVVVPPD